Protein AF-A0A2N1XXA3-F1 (afdb_monomer_lite)

Sequence (154 aa):
MNVAAHRLTTVDYALSSRWIRIVLIAMVVSLTGLIVITPLAYRNAPSIPEQVVDAQGVCLYTGNEIKEDQAIFLKYGLMNDRTIWRHKAYLGIDYSADSLHRIDEDTTTAIVLRQFRCVIPAIFIDDQTNFTLDRLLDATCKSVSGYRHGYHVT

Structure (mmCIF, N/CA/C/O backbone):
data_AF-A0A2N1XXA3-F1
#
_entry.id   AF-A0A2N1XXA3-F1
#
loop_
_atom_site.group_PDB
_atom_site.id
_atom_site.type_symbol
_atom_site.label_atom_id
_atom_site.label_alt_id
_atom_site.label_comp_id
_atom_site.label_asym_id
_atom_site.label_entity_id
_atom_site.label_seq_id
_atom_site.pdbx_PDB_ins_code
_atom_site.Cartn_x
_atom_site.Cartn_y
_atom_site.Cartn_z
_atom_site.occupancy
_atom_site.B_iso_or_equiv
_atom_site.auth_seq_id
_atom_site.auth_comp_id
_atom_site.auth_asym_id
_atom_site.auth_atom_id
_atom_site.pdbx_PDB_model_num
ATOM 1 N N . MET A 1 1 ? 56.263 34.280 -36.463 1.00 40.44 1 MET A N 1
ATOM 2 C CA . MET A 1 1 ? 55.557 33.766 -35.269 1.00 40.44 1 MET A CA 1
ATOM 3 C C . MET A 1 1 ? 54.555 32.734 -35.757 1.00 40.44 1 MET A C 1
ATOM 5 O O . MET A 1 1 ? 53.496 33.116 -36.228 1.00 40.44 1 MET A O 1
ATOM 9 N N . ASN A 1 2 ? 54.924 31.450 -35.735 1.00 44.28 2 ASN A N 1
ATOM 10 C CA . ASN A 1 2 ? 54.091 30.357 -36.244 1.00 44.28 2 ASN A CA 1
ATOM 11 C C . ASN A 1 2 ? 53.642 29.522 -35.046 1.00 44.28 2 ASN A C 1
ATOM 13 O O . ASN A 1 2 ? 54.356 28.621 -34.611 1.00 44.28 2 ASN A O 1
ATOM 17 N N . VAL A 1 3 ? 52.494 29.871 -34.471 1.00 54.28 3 VAL A N 1
ATOM 18 C CA . VAL A 1 3 ? 51.868 29.059 -33.425 1.00 54.28 3 VAL A CA 1
ATOM 19 C C . VAL A 1 3 ? 51.164 27.907 -34.131 1.00 54.28 3 VAL A C 1
ATOM 21 O O . VAL A 1 3 ? 50.132 28.092 -34.772 1.00 54.28 3 VAL A O 1
ATOM 24 N N . ALA A 1 4 ? 51.779 26.727 -34.083 1.00 53.69 4 ALA A N 1
ATOM 25 C CA . ALA A 1 4 ? 51.187 25.499 -34.580 1.00 53.69 4 ALA A CA 1
ATOM 26 C C . ALA A 1 4 ? 49.889 25.227 -33.808 1.00 53.69 4 ALA A C 1
ATOM 28 O O . ALA A 1 4 ? 49.905 25.026 -32.594 1.00 53.69 4 ALA A O 1
ATOM 29 N N . ALA A 1 5 ? 48.766 25.233 -34.523 1.00 56.97 5 ALA A N 1
ATOM 30 C CA . ALA A 1 5 ? 47.493 24.756 -34.018 1.00 56.97 5 ALA A CA 1
ATOM 31 C C . ALA A 1 5 ? 47.661 23.292 -33.591 1.00 56.97 5 ALA A C 1
ATOM 33 O O . ALA A 1 5 ? 47.803 22.397 -34.428 1.00 56.97 5 ALA A O 1
ATOM 34 N N . HIS A 1 6 ? 47.688 23.056 -32.281 1.00 55.84 6 HIS A N 1
ATOM 35 C CA . HIS A 1 6 ? 47.607 21.723 -31.714 1.00 55.84 6 HIS A CA 1
ATOM 36 C C . HIS A 1 6 ? 46.239 21.160 -32.111 1.00 55.84 6 HIS A C 1
ATOM 38 O O . HIS A 1 6 ? 45.214 21.544 -31.549 1.00 55.84 6 HIS A O 1
ATOM 44 N N . ARG A 1 7 ? 46.205 20.328 -33.162 1.00 50.91 7 ARG A N 1
ATOM 45 C CA . ARG A 1 7 ? 45.006 19.571 -33.526 1.00 50.91 7 ARG A CA 1
ATOM 46 C C . ARG A 1 7 ? 44.654 18.727 -32.313 1.00 50.91 7 ARG A C 1
ATOM 48 O O . ARG A 1 7 ? 45.361 17.768 -32.017 1.00 50.91 7 ARG A O 1
ATOM 55 N N . LEU A 1 8 ? 43.579 19.100 -31.629 1.00 55.72 8 LEU A N 1
ATOM 56 C CA . LEU A 1 8 ? 42.884 18.221 -30.705 1.00 55.72 8 LEU A CA 1
ATOM 57 C C . LEU A 1 8 ? 42.455 17.019 -31.543 1.00 55.72 8 LEU A C 1
ATOM 59 O O . LEU A 1 8 ? 41.512 17.103 -32.326 1.00 55.72 8 LEU A O 1
ATOM 63 N N . THR A 1 9 ? 43.240 15.948 -31.477 1.00 53.59 9 THR A N 1
ATOM 64 C CA . THR A 1 9 ? 42.913 14.665 -32.081 1.00 53.59 9 THR A CA 1
ATOM 65 C C . THR A 1 9 ? 41.575 14.257 -31.497 1.00 53.59 9 THR A C 1
ATOM 67 O O . THR A 1 9 ? 41.493 13.911 -30.317 1.00 53.59 9 THR A O 1
ATOM 70 N N . THR A 1 10 ? 40.515 14.377 -32.291 1.00 59.69 10 THR A N 1
ATOM 71 C CA . THR A 1 10 ? 39.228 13.774 -31.983 1.00 59.69 10 THR A CA 1
ATOM 72 C C . THR A 1 10 ? 39.524 12.304 -31.757 1.00 59.69 10 THR A C 1
ATOM 74 O O . THR A 1 10 ? 40.015 11.620 -32.653 1.00 59.69 10 THR A O 1
ATOM 77 N N . VAL A 1 11 ? 39.378 11.841 -30.517 1.00 61.59 11 VAL A N 1
ATOM 78 C CA . VAL A 1 11 ? 39.549 10.425 -30.221 1.00 61.59 11 VAL A CA 1
ATOM 79 C C . VAL A 1 11 ? 38.391 9.733 -30.923 1.00 61.59 11 VAL A C 1
ATOM 81 O O . VAL A 1 11 ? 37.263 9.741 -30.434 1.00 61.59 11 VAL A O 1
ATOM 84 N N . ASP A 1 12 ? 38.656 9.214 -32.118 1.00 64.38 12 ASP A N 1
ATOM 85 C CA . ASP A 1 12 ? 37.707 8.413 -32.872 1.00 64.38 12 ASP A CA 1
ATOM 86 C C . ASP A 1 12 ? 37.550 7.088 -32.122 1.00 64.38 12 ASP A C 1
ATOM 88 O O . ASP A 1 12 ? 38.236 6.099 -32.383 1.00 64.38 12 ASP A O 1
ATOM 92 N N . TYR A 1 13 ? 36.654 7.065 -31.134 1.00 61.47 13 TYR A N 1
ATOM 93 C CA . TYR A 1 13 ? 36.180 5.830 -30.526 1.00 61.47 13 TYR A CA 1
ATOM 94 C C . TYR A 1 13 ? 35.307 5.110 -31.556 1.00 61.47 13 TYR A C 1
ATOM 96 O O . TYR A 1 13 ? 34.079 5.115 -31.473 1.00 61.47 13 TYR A O 1
ATOM 104 N N . ALA A 1 14 ? 35.938 4.501 -32.561 1.00 66.19 14 ALA A N 1
ATOM 105 C CA . ALA A 1 14 ? 35.278 3.607 -33.498 1.00 66.19 14 ALA A CA 1
ATOM 106 C C . ALA A 1 14 ? 34.862 2.333 -32.742 1.00 66.19 14 ALA A C 1
ATOM 108 O O . ALA A 1 14 ? 35.533 1.301 -32.777 1.00 66.19 14 ALA A O 1
ATOM 109 N N . LEU A 1 15 ? 33.762 2.424 -31.991 1.00 65.38 15 LEU A N 1
ATOM 110 C CA . LEU A 1 15 ? 33.133 1.291 -31.328 1.00 65.38 15 LEU A CA 1
ATOM 111 C C . LEU A 1 15 ? 32.829 0.221 -32.380 1.00 65.38 15 LEU A C 1
ATOM 113 O O . LEU A 1 15 ? 32.080 0.445 -33.331 1.00 65.38 15 LEU A O 1
ATOM 117 N N . SER A 1 16 ? 33.427 -0.960 -32.209 1.00 79.38 16 SER A N 1
ATOM 118 C CA . SER A 1 16 ? 33.190 -2.099 -33.094 1.00 79.38 16 SER A CA 1
ATOM 119 C C . SER A 1 16 ? 31.691 -2.403 -33.177 1.00 79.38 16 SER A C 1
ATOM 121 O O . SER A 1 16 ? 31.012 -2.519 -32.155 1.00 79.38 16 SER A O 1
ATOM 123 N N . SER A 1 17 ? 31.180 -2.605 -34.397 1.00 79.50 17 SER A N 1
ATOM 124 C CA . SER A 1 17 ? 29.765 -2.916 -34.676 1.00 79.50 17 SER A CA 1
ATOM 125 C C . SER A 1 17 ? 29.218 -4.103 -33.859 1.00 79.50 17 SER A C 1
ATOM 127 O O . SER A 1 17 ? 28.008 -4.222 -33.658 1.00 79.50 17 SER A O 1
ATOM 129 N N . ARG A 1 18 ? 30.091 -4.989 -33.356 1.00 84.81 18 ARG A N 1
ATOM 130 C CA . ARG A 1 18 ? 29.711 -6.102 -32.471 1.00 84.81 18 ARG A CA 1
ATOM 131 C C . ARG A 1 18 ? 29.312 -5.637 -31.069 1.00 84.81 18 ARG A C 1
ATOM 133 O O . ARG A 1 18 ? 28.329 -6.140 -30.540 1.00 84.81 18 ARG A O 1
ATOM 140 N N . TRP A 1 19 ? 30.017 -4.660 -30.501 1.00 89.00 19 TRP A N 1
ATOM 141 C CA . TRP A 1 19 ? 29.708 -4.110 -29.177 1.00 89.00 19 TRP A CA 1
ATOM 142 C C . TRP A 1 19 ? 28.355 -3.405 -29.161 1.00 89.00 19 TRP A C 1
ATOM 144 O O . TRP A 1 19 ? 27.544 -3.659 -28.276 1.00 89.00 19 TRP A O 1
ATOM 154 N N . ILE A 1 20 ? 28.066 -2.609 -30.194 1.00 87.88 20 ILE A N 1
ATOM 155 C CA . ILE A 1 20 ? 26.757 -1.960 -30.356 1.00 87.88 20 ILE A CA 1
ATOM 156 C C . ILE A 1 20 ? 25.643 -3.011 -30.446 1.00 87.88 20 ILE A C 1
ATOM 158 O O . ILE A 1 20 ? 24.606 -2.868 -29.806 1.00 87.88 20 ILE A O 1
ATOM 162 N N . ARG A 1 21 ? 25.871 -4.108 -31.183 1.00 90.56 21 ARG A N 1
ATOM 163 C CA . ARG A 1 21 ? 24.916 -5.222 -31.270 1.00 90.56 21 ARG A CA 1
ATOM 164 C C . ARG A 1 21 ? 24.645 -5.867 -29.912 1.00 90.56 21 ARG A C 1
ATOM 166 O O . ARG A 1 21 ? 23.490 -6.111 -29.594 1.00 90.56 21 ARG A O 1
ATOM 173 N N . ILE A 1 22 ? 25.683 -6.112 -29.114 1.00 94.25 22 ILE A N 1
ATOM 174 C CA . ILE A 1 22 ? 25.543 -6.698 -27.773 1.00 94.25 22 ILE A CA 1
ATOM 175 C C . ILE A 1 22 ? 24.763 -5.757 -26.848 1.00 94.25 22 ILE A C 1
ATOM 177 O O . ILE A 1 22 ? 23.848 -6.211 -26.167 1.00 94.25 22 ILE A O 1
ATOM 181 N N . VAL A 1 23 ? 25.065 -4.455 -26.860 1.00 94.69 23 VAL A N 1
ATOM 182 C CA . VAL A 1 23 ? 24.335 -3.455 -26.061 1.00 94.69 23 VAL A CA 1
ATOM 183 C C . VAL A 1 23 ? 22.867 -3.375 -26.482 1.00 94.69 23 VAL A C 1
ATOM 185 O O . VAL A 1 23 ? 21.989 -3.374 -25.623 1.00 94.69 23 VAL A O 1
ATOM 188 N N . LEU A 1 24 ? 22.583 -3.376 -27.788 1.00 94.94 24 LEU A N 1
ATOM 189 C CA . LEU A 1 24 ? 21.209 -3.390 -28.293 1.00 94.94 24 LEU A CA 1
ATOM 190 C C . LEU A 1 24 ? 20.461 -4.657 -27.873 1.00 94.94 24 LEU A C 1
ATOM 192 O O . LEU A 1 24 ? 19.324 -4.563 -27.425 1.00 94.94 24 LEU A O 1
ATOM 196 N N . ILE A 1 25 ? 21.097 -5.827 -27.963 1.00 95.44 25 ILE A N 1
ATOM 197 C CA . ILE A 1 25 ? 20.498 -7.084 -27.499 1.00 95.44 25 ILE A CA 1
ATOM 198 C C . ILE A 1 25 ? 20.223 -7.013 -25.994 1.00 95.44 25 ILE A C 1
ATOM 200 O O . ILE A 1 25 ? 19.117 -7.332 -25.573 1.00 95.44 25 ILE A O 1
ATOM 204 N N . ALA A 1 26 ? 21.178 -6.547 -25.185 1.00 96.00 26 ALA A N 1
ATOM 205 C CA . ALA A 1 26 ? 20.993 -6.402 -23.742 1.00 96.00 26 ALA A CA 1
ATOM 206 C C . ALA A 1 26 ? 19.839 -5.444 -23.398 1.00 96.00 26 ALA A C 1
ATOM 208 O O . ALA A 1 26 ? 19.04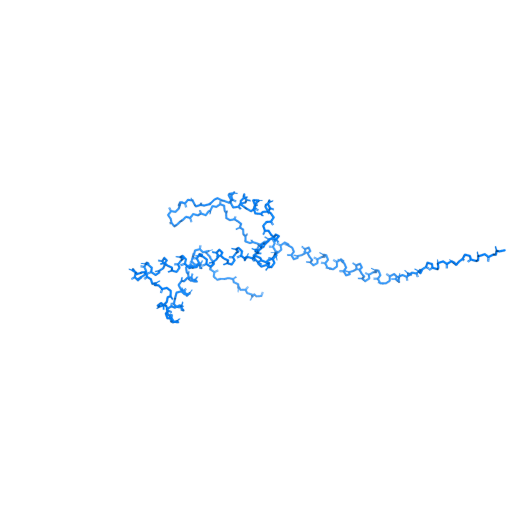0 -5.753 -22.517 1.00 96.00 26 ALA A O 1
ATOM 209 N N . MET A 1 27 ? 19.713 -4.327 -24.122 1.00 96.75 27 MET A N 1
ATOM 210 C CA . MET A 1 27 ? 18.617 -3.368 -23.959 1.00 96.75 27 MET A CA 1
ATOM 211 C C . MET A 1 27 ? 17.261 -3.971 -24.341 1.00 96.75 27 MET A C 1
ATOM 213 O O . MET A 1 27 ? 16.280 -3.788 -23.626 1.00 96.75 27 MET A O 1
ATOM 217 N N . VAL A 1 28 ? 17.195 -4.715 -25.449 1.00 97.50 28 VAL A N 1
ATOM 218 C CA . VAL A 1 28 ? 15.958 -5.382 -25.879 1.00 97.50 28 VAL A CA 1
ATOM 219 C C . VAL A 1 28 ? 15.562 -6.470 -24.883 1.00 97.50 28 VAL A C 1
ATOM 221 O O . VAL A 1 28 ? 14.393 -6.553 -24.515 1.00 97.50 28 VAL A O 1
ATOM 224 N N . VAL A 1 29 ? 16.513 -7.274 -24.402 1.00 97.62 29 VAL A N 1
ATOM 225 C CA . VAL A 1 29 ? 16.251 -8.337 -23.421 1.00 97.62 29 VAL A CA 1
ATOM 226 C C . VAL A 1 29 ? 15.781 -7.754 -22.087 1.00 97.62 29 VAL A C 1
ATOM 228 O O . VAL A 1 29 ? 14.779 -8.225 -21.549 1.00 97.62 29 VAL A O 1
ATOM 231 N N . SER A 1 30 ? 16.437 -6.711 -21.567 1.00 95.62 30 SER A N 1
ATOM 232 C CA . SER A 1 30 ? 16.035 -6.084 -20.300 1.00 95.62 30 SER A CA 1
ATOM 233 C C . SER A 1 30 ? 14.664 -5.413 -20.397 1.00 95.62 30 SER A C 1
ATOM 235 O O . SER A 1 30 ? 13.826 -5.600 -19.513 1.00 95.62 30 SER A O 1
ATOM 237 N N . LEU A 1 31 ? 14.387 -4.706 -21.498 1.00 96.94 31 LEU A N 1
ATOM 238 C CA . LEU A 1 31 ? 13.089 -4.078 -21.733 1.00 96.94 31 LEU A CA 1
ATOM 239 C C . LEU A 1 31 ? 11.980 -5.123 -21.908 1.00 96.94 31 LEU A C 1
ATOM 241 O O . LEU A 1 31 ? 10.898 -4.964 -21.350 1.00 96.94 31 LEU A O 1
ATOM 245 N N . THR A 1 32 ? 12.257 -6.219 -22.619 1.00 96.75 32 THR A N 1
ATOM 246 C CA . THR A 1 32 ? 11.311 -7.337 -22.763 1.00 96.75 32 THR A CA 1
ATOM 247 C C . THR A 1 32 ? 11.000 -7.959 -21.403 1.00 96.75 32 THR A C 1
ATOM 249 O O . THR A 1 32 ? 9.833 -8.176 -21.087 1.00 96.75 32 THR A O 1
ATOM 252 N N . GLY A 1 33 ? 12.016 -8.177 -20.560 1.00 95.69 33 GLY A N 1
ATOM 253 C CA . GLY A 1 33 ? 11.826 -8.662 -19.191 1.00 95.69 33 GLY A CA 1
ATOM 254 C C . GLY A 1 33 ? 10.925 -7.742 -18.362 1.00 95.69 33 GLY A C 1
ATOM 255 O O . GLY A 1 33 ? 9.975 -8.211 -17.737 1.00 95.69 33 GLY A O 1
ATOM 256 N N . LEU A 1 34 ? 11.159 -6.427 -18.419 1.00 94.19 34 LEU A N 1
ATOM 257 C CA . LEU A 1 34 ? 10.314 -5.440 -17.740 1.00 94.19 34 LEU A CA 1
ATOM 258 C C . LEU A 1 34 ? 8.867 -5.482 -18.246 1.00 94.19 34 LEU A C 1
ATOM 260 O O . LEU A 1 34 ? 7.943 -5.523 -17.434 1.00 94.19 34 LEU A O 1
ATOM 264 N N . ILE A 1 35 ? 8.655 -5.528 -19.565 1.00 94.75 35 ILE A N 1
ATOM 265 C CA . ILE A 1 35 ? 7.312 -5.587 -20.166 1.00 94.75 35 ILE A CA 1
ATOM 266 C C . ILE A 1 35 ? 6.564 -6.851 -19.727 1.00 94.75 35 ILE A C 1
ATOM 268 O O . ILE A 1 35 ? 5.368 -6.779 -19.462 1.00 94.75 35 ILE A O 1
ATOM 272 N N . VAL A 1 36 ? 7.250 -7.991 -19.609 1.00 94.56 36 VAL A N 1
ATOM 273 C CA . VAL A 1 36 ? 6.639 -9.264 -19.192 1.00 94.56 36 VAL A CA 1
ATOM 274 C C . VAL A 1 36 ? 6.274 -9.268 -17.704 1.00 94.56 36 VAL A C 1
ATOM 276 O O . VAL A 1 36 ? 5.205 -9.756 -17.341 1.00 94.56 36 VAL A O 1
ATOM 279 N N . ILE A 1 37 ? 7.122 -8.709 -16.835 1.00 93.12 37 ILE A N 1
ATOM 280 C CA . ILE A 1 37 ? 6.901 -8.724 -15.376 1.00 93.12 37 ILE A CA 1
ATOM 281 C C . ILE A 1 37 ? 5.867 -7.669 -14.946 1.00 93.12 37 ILE A C 1
ATOM 283 O O . ILE A 1 37 ? 5.094 -7.890 -14.014 1.00 93.12 37 ILE A O 1
ATOM 287 N N . THR A 1 38 ? 5.800 -6.536 -15.6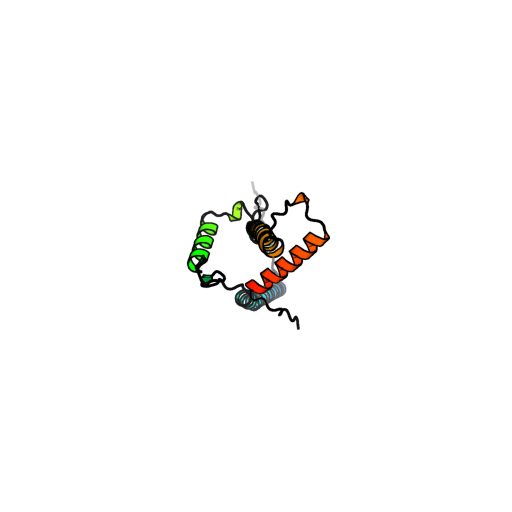46 1.00 91.56 38 THR A N 1
ATOM 288 C CA . THR A 1 38 ? 4.884 -5.424 -15.339 1.00 91.56 38 THR A CA 1
ATOM 289 C C . THR A 1 38 ? 3.408 -5.838 -15.173 1.00 91.56 38 THR A C 1
ATOM 291 O O . THR A 1 38 ? 2.820 -5.510 -14.142 1.00 91.56 38 THR A O 1
ATOM 294 N N . PRO A 1 39 ? 2.761 -6.574 -16.100 1.00 88.56 39 PRO A N 1
ATOM 295 C CA . PRO A 1 39 ? 1.360 -6.969 -15.939 1.00 88.56 39 PRO A CA 1
ATOM 296 C C . PRO A 1 39 ? 1.137 -7.913 -14.753 1.00 88.56 39 PRO A C 1
ATOM 298 O O . PRO A 1 39 ? 0.065 -7.880 -14.152 1.00 88.56 39 PRO A O 1
ATOM 301 N N . LEU A 1 40 ? 2.132 -8.727 -14.385 1.00 87.38 40 LEU A N 1
ATOM 302 C CA . LEU A 1 40 ? 2.053 -9.575 -13.196 1.00 87.38 40 LEU A CA 1
ATOM 303 C C . LEU A 1 40 ? 2.033 -8.724 -11.919 1.00 87.38 40 LEU A C 1
ATOM 305 O O . LEU A 1 40 ? 1.270 -9.022 -11.002 1.00 87.38 40 LEU A O 1
ATOM 309 N N . ALA A 1 41 ? 2.807 -7.637 -11.886 1.00 83.00 41 ALA A N 1
ATOM 310 C CA . ALA A 1 41 ? 2.776 -6.682 -10.783 1.00 83.00 41 ALA A CA 1
ATOM 311 C C . ALA A 1 41 ? 1.409 -5.983 -10.666 1.00 83.00 41 ALA A C 1
ATOM 313 O O . ALA A 1 41 ? 0.880 -5.879 -9.566 1.00 83.00 41 ALA A O 1
ATOM 314 N N . TYR A 1 42 ? 0.795 -5.577 -11.785 1.00 82.12 42 TYR A N 1
ATOM 315 C CA . TYR A 1 42 ? -0.539 -4.955 -11.770 1.00 82.12 42 TYR A CA 1
ATOM 316 C C . TYR A 1 42 ? -1.657 -5.919 -11.361 1.00 82.12 42 TYR A C 1
ATOM 318 O O . TYR A 1 42 ? -2.577 -5.517 -10.658 1.00 82.12 42 TYR A O 1
ATOM 326 N N . ARG A 1 43 ? -1.599 -7.186 -11.790 1.00 79.81 43 ARG A N 1
ATOM 327 C CA . ARG A 1 43 ? -2.625 -8.188 -11.449 1.00 79.81 43 ARG A CA 1
ATOM 328 C C . ARG A 1 43 ? -2.583 -8.615 -9.986 1.00 79.81 43 ARG A C 1
ATOM 330 O O . ARG A 1 43 ? -3.629 -8.902 -9.422 1.00 79.81 43 ARG A O 1
ATOM 337 N N . ASN A 1 44 ? -1.390 -8.667 -9.399 1.00 79.88 44 ASN A N 1
ATOM 338 C CA . ASN A 1 44 ? -1.199 -9.018 -7.992 1.00 79.88 44 ASN A CA 1
ATOM 339 C C . ASN A 1 44 ? -1.207 -7.793 -7.068 1.00 79.88 44 ASN A C 1
ATOM 341 O O . ASN A 1 44 ? -0.982 -7.936 -5.866 1.00 79.88 44 ASN A O 1
ATOM 345 N N . ALA A 1 45 ? -1.426 -6.592 -7.610 1.00 73.94 45 ALA A N 1
ATOM 346 C CA . ALA A 1 45 ? -1.558 -5.404 -6.792 1.00 73.94 45 ALA A CA 1
ATOM 347 C C . ALA A 1 45 ? -2.825 -5.524 -5.928 1.00 73.94 45 ALA A C 1
ATOM 349 O O . ALA A 1 45 ? -3.877 -5.922 -6.439 1.00 73.94 45 ALA A O 1
ATOM 350 N N . PRO A 1 46 ? -2.756 -5.170 -4.636 1.00 74.00 46 PRO A N 1
ATOM 351 C CA . PRO A 1 46 ? -3.937 -5.151 -3.788 1.00 74.00 46 PRO A CA 1
ATOM 352 C C . PRO A 1 46 ? -4.961 -4.161 -4.363 1.00 74.00 46 PRO A C 1
ATOM 354 O O . PRO A 1 46 ? -4.677 -2.971 -4.512 1.00 74.00 46 PRO A O 1
ATOM 357 N N . SER A 1 47 ? -6.145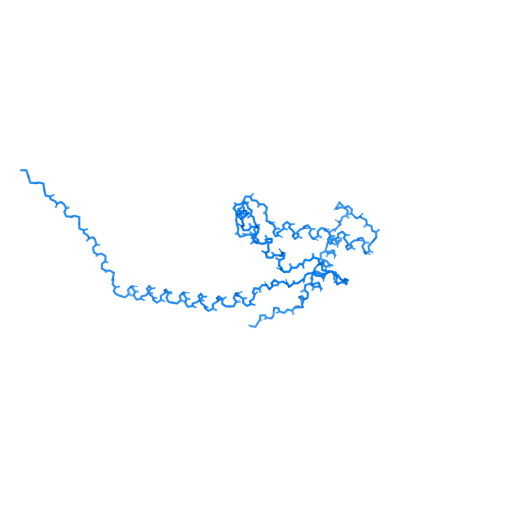 -4.658 -4.728 1.00 77.81 47 SER A N 1
ATOM 358 C CA . SER A 1 47 ? -7.240 -3.830 -5.241 1.00 77.81 47 SER A CA 1
ATOM 359 C C . SER A 1 47 ? -7.797 -2.935 -4.134 1.00 77.81 47 SER A C 1
ATOM 361 O O . SER A 1 47 ? -8.092 -3.424 -3.044 1.00 77.81 47 SER A O 1
ATOM 363 N N . ILE A 1 48 ? -7.987 -1.642 -4.417 1.00 77.62 48 ILE A N 1
ATOM 364 C CA . ILE A 1 48 ? -8.620 -0.709 -3.473 1.00 77.62 48 ILE A CA 1
ATOM 365 C C . ILE A 1 48 ? -10.105 -1.094 -3.332 1.00 77.62 48 ILE A C 1
ATOM 367 O O . ILE A 1 48 ? -10.788 -1.175 -4.357 1.00 77.62 48 ILE A O 1
ATOM 371 N N . PRO A 1 49 ? -10.613 -1.334 -2.110 1.00 79.81 49 PRO A N 1
ATOM 372 C CA . PRO A 1 49 ? -12.010 -1.701 -1.895 1.00 79.81 49 PRO A CA 1
ATOM 373 C C . PRO A 1 49 ? -12.960 -0.561 -2.287 1.00 79.81 49 PRO A C 1
ATOM 375 O O . PRO A 1 49 ? -12.637 0.615 -2.125 1.00 79.81 49 PRO A O 1
ATOM 378 N N . GLU A 1 50 ? -14.152 -0.903 -2.785 1.00 82.81 50 GLU A N 1
ATOM 379 C CA . GLU A 1 50 ? -15.175 0.095 -3.135 1.00 82.81 50 GLU A CA 1
ATOM 380 C C . GLU A 1 50 ? -15.802 0.742 -1.897 1.00 82.81 50 GLU A C 1
ATOM 382 O O . GLU A 1 50 ? -16.084 1.940 -1.907 1.00 82.81 50 GLU A O 1
ATOM 387 N N . GLN A 1 51 ? -16.010 -0.037 -0.834 1.00 84.62 51 GLN A N 1
ATOM 388 C CA . GLN A 1 51 ? -16.525 0.413 0.458 1.00 84.62 51 GLN A CA 1
ATOM 389 C C . GLN A 1 51 ? -15.905 -0.439 1.568 1.00 84.62 51 GLN A C 1
ATOM 391 O O . GLN A 1 51 ? -15.725 -1.648 1.413 1.00 84.62 51 GLN A O 1
ATOM 396 N N . VAL A 1 52 ? -15.594 0.196 2.690 1.00 83.38 52 VAL A N 1
ATOM 397 C CA . VAL A 1 52 ? -15.177 -0.444 3.936 1.00 83.38 52 VAL A CA 1
ATOM 398 C C . VAL A 1 52 ? -16.362 -0.361 4.884 1.00 83.38 52 VAL A C 1
ATOM 400 O O . VAL A 1 52 ? -16.801 0.737 5.219 1.00 83.38 52 VAL A O 1
ATOM 403 N N . VAL A 1 53 ? -16.891 -1.511 5.294 1.00 86.94 53 VAL A N 1
ATOM 404 C CA . VAL A 1 53 ? -18.057 -1.611 6.182 1.00 86.94 53 VAL A CA 1
ATOM 405 C C . VAL A 1 53 ? -17.670 -2.245 7.513 1.00 86.94 53 VAL A C 1
ATOM 407 O O . VAL A 1 53 ? -16.732 -3.042 7.575 1.00 86.94 53 VAL A O 1
ATOM 410 N N . ASP A 1 54 ? -18.389 -1.894 8.576 1.00 84.12 54 ASP A N 1
ATOM 411 C CA . ASP A 1 54 ? -18.278 -2.575 9.865 1.00 84.12 54 ASP A CA 1
ATOM 412 C C . ASP A 1 54 ? -18.983 -3.951 9.855 1.00 84.12 54 ASP A C 1
ATOM 414 O O . ASP A 1 54 ? -19.573 -4.380 8.857 1.00 84.12 54 ASP A O 1
ATOM 418 N N . A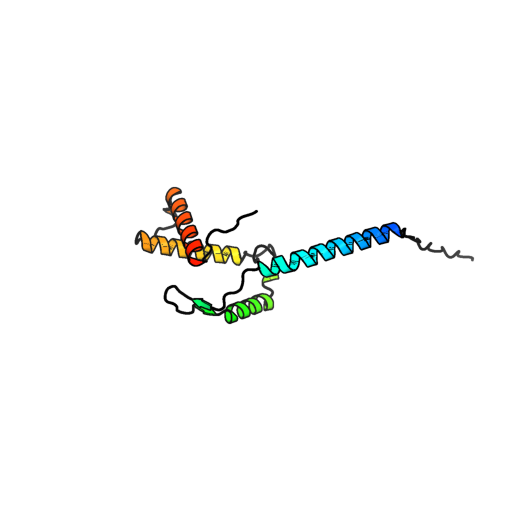LA A 1 55 ? -18.937 -4.666 10.984 1.00 80.12 55 ALA A N 1
ATOM 419 C CA . ALA A 1 55 ? -19.578 -5.978 11.121 1.00 80.12 55 ALA A CA 1
ATOM 420 C C . ALA A 1 55 ? -21.121 -5.924 11.044 1.00 80.12 55 ALA A C 1
ATOM 422 O O . ALA A 1 55 ? -21.769 -6.962 10.902 1.00 80.12 55 ALA A O 1
ATOM 423 N N . GLN A 1 56 ? -21.707 -4.732 11.148 1.00 84.06 56 GLN A N 1
ATOM 424 C CA . GLN A 1 56 ? -23.134 -4.436 11.125 1.00 84.06 56 GLN A CA 1
ATOM 425 C C . GLN A 1 56 ? -23.589 -3.922 9.746 1.00 84.06 56 GLN A C 1
ATOM 427 O O . GLN A 1 56 ? -24.785 -3.714 9.539 1.00 84.06 56 GLN A O 1
ATOM 432 N N . GLY A 1 57 ? -22.663 -3.762 8.795 1.00 82.69 57 GLY A N 1
ATOM 433 C CA . GLY A 1 57 ? -22.927 -3.272 7.444 1.00 82.69 57 GLY A CA 1
ATOM 434 C C . GLY A 1 57 ? -22.970 -1.746 7.321 1.00 82.69 57 GLY A C 1
ATOM 435 O O . GLY A 1 57 ? -23.401 -1.239 6.287 1.00 82.69 57 GLY A O 1
ATOM 436 N N . VAL A 1 58 ? -22.539 -1.003 8.343 1.00 87.69 58 VAL A N 1
ATOM 437 C CA . VAL A 1 58 ? -22.415 0.458 8.284 1.00 87.69 58 VAL A CA 1
ATOM 438 C C . VAL A 1 58 ? -21.141 0.820 7.526 1.00 87.69 58 VAL A C 1
ATOM 440 O O . VAL A 1 58 ? -20.058 0.333 7.842 1.00 87.69 58 VAL A O 1
ATOM 443 N N . CYS A 1 59 ? -21.263 1.684 6.519 1.00 86.81 59 CYS A N 1
ATOM 444 C CA . CYS A 1 59 ? -20.121 2.181 5.755 1.00 86.81 59 CYS A CA 1
ATOM 445 C C . CYS A 1 59 ? -19.246 3.096 6.625 1.00 86.81 59 CYS A C 1
ATOM 447 O O . CYS A 1 59 ? -19.726 4.107 7.136 1.00 86.81 59 CYS A O 1
ATOM 449 N N . LEU A 1 60 ? -17.968 2.741 6.762 1.00 87.25 60 LEU A N 1
ATOM 450 C CA . LEU A 1 60 ? -16.939 3.522 7.451 1.00 87.25 60 LEU A CA 1
ATOM 451 C C . LEU A 1 60 ? -16.185 4.428 6.474 1.00 87.25 60 LEU A C 1
ATOM 453 O O . LEU A 1 60 ? -15.990 5.602 6.767 1.00 87.25 60 LEU A O 1
ATOM 457 N N . TYR A 1 61 ? -15.793 3.884 5.317 1.00 85.75 61 TYR A N 1
ATOM 458 C CA . TYR A 1 61 ? -15.058 4.607 4.276 1.00 85.75 61 TYR A CA 1
ATOM 459 C C . TYR A 1 61 ? -15.482 4.152 2.886 1.00 85.75 61 TYR A C 1
ATOM 461 O O . TYR A 1 61 ? -15.751 2.973 2.653 1.00 85.75 61 TYR A O 1
ATOM 469 N N . THR A 1 62 ? -15.461 5.070 1.933 1.00 90.31 62 THR A N 1
ATOM 470 C CA . THR A 1 62 ? -15.663 4.777 0.515 1.00 90.31 62 THR A CA 1
ATOM 471 C C . THR A 1 62 ? -14.330 4.720 -0.229 1.00 90.31 62 THR A C 1
ATOM 473 O O . THR A 1 62 ? -13.352 5.380 0.120 1.00 90.31 62 THR A O 1
ATOM 476 N N . GLY A 1 63 ? -14.282 3.968 -1.327 1.00 85.31 63 GLY A N 1
ATOM 477 C CA . GLY A 1 63 ? -13.101 3.896 -2.188 1.00 85.31 63 GLY A CA 1
ATOM 478 C C . GLY A 1 63 ? -12.728 5.239 -2.827 1.00 85.31 63 GLY A C 1
ATOM 479 O O . GLY A 1 63 ? -11.581 5.425 -3.232 1.00 85.31 63 GLY A O 1
ATOM 480 N N . ASN A 1 64 ? -13.671 6.184 -2.912 1.00 87.75 64 ASN A N 1
ATOM 481 C CA . ASN A 1 64 ? -13.405 7.540 -3.391 1.00 87.75 64 ASN A CA 1
ATOM 482 C C . ASN A 1 64 ? -12.692 8.384 -2.333 1.00 87.75 64 ASN A C 1
ATOM 484 O O . ASN A 1 64 ? -11.707 9.030 -2.676 1.00 87.75 64 ASN A O 1
ATOM 488 N N . GLU A 1 65 ? -13.119 8.313 -1.071 1.00 88.38 65 GLU A N 1
ATOM 489 C CA . GLU A 1 65 ? -12.433 8.981 0.045 1.00 88.38 65 GLU A CA 1
ATOM 490 C C . GLU A 1 65 ? -10.989 8.476 0.172 1.00 88.38 65 GLU A C 1
ATOM 492 O O . GLU A 1 65 ? -10.061 9.274 0.242 1.00 88.38 65 GLU A O 1
ATOM 497 N N . ILE A 1 66 ? -10.765 7.160 0.037 1.00 87.31 66 ILE A N 1
ATOM 498 C CA . ILE A 1 66 ? -9.408 6.581 0.043 1.00 87.31 66 ILE A CA 1
ATOM 499 C C . ILE A 1 66 ? -8.533 7.178 -1.075 1.00 87.31 66 ILE A C 1
ATOM 501 O O . ILE A 1 66 ? -7.352 7.463 -0.869 1.00 87.31 66 ILE A O 1
ATOM 505 N N . LYS A 1 67 ? -9.085 7.365 -2.280 1.00 87.62 67 LYS A N 1
ATOM 506 C CA . LYS A 1 67 ? -8.349 7.957 -3.412 1.00 87.62 67 LYS A CA 1
ATOM 507 C C . LYS A 1 67 ? -8.099 9.451 -3.219 1.00 87.62 67 LYS A C 1
ATOM 509 O O . LYS A 1 67 ? -7.050 9.947 -3.630 1.00 87.62 67 LYS A O 1
ATOM 514 N N . GLU A 1 68 ? -9.042 10.164 -2.618 1.00 90.88 68 GLU A N 1
ATOM 515 C CA . GLU A 1 68 ? -8.895 11.580 -2.295 1.00 90.88 68 GLU A CA 1
ATOM 516 C C . GLU A 1 68 ? -7.792 11.793 -1.251 1.00 90.88 68 GLU A C 1
ATOM 518 O O . GLU A 1 68 ? -6.897 12.614 -1.461 1.00 90.88 68 GLU A O 1
ATOM 523 N N . ASP A 1 69 ? -7.753 10.962 -0.210 1.00 88.56 69 ASP A N 1
ATOM 524 C CA . ASP A 1 69 ? -6.693 10.976 0.800 1.00 88.56 69 ASP A CA 1
ATOM 525 C C . ASP A 1 69 ? -5.318 10.655 0.199 1.00 88.56 69 ASP A C 1
ATOM 527 O O . ASP A 1 69 ? -4.319 11.310 0.516 1.00 88.56 69 ASP A O 1
ATOM 531 N N . GLN A 1 70 ? -5.246 9.703 -0.739 1.00 88.06 70 GLN A N 1
ATOM 532 C CA . GLN A 1 70 ? -4.019 9.449 -1.504 1.00 88.06 70 GLN A CA 1
ATOM 533 C C . GLN A 1 70 ? -3.574 10.688 -2.296 1.00 88.06 70 GLN A C 1
ATOM 535 O O . GLN A 1 70 ? -2.378 10.997 -2.341 1.00 88.06 70 GLN A O 1
ATOM 540 N N . ALA A 1 71 ? -4.512 11.421 -2.900 1.00 88.50 71 ALA A N 1
ATOM 541 C CA . ALA A 1 71 ? -4.210 12.649 -3.629 1.00 88.50 71 ALA A CA 1
ATOM 542 C C . ALA A 1 71 ? -3.723 13.766 -2.694 1.00 88.50 71 ALA A C 1
ATOM 544 O O . ALA A 1 71 ? -2.772 14.471 -3.033 1.00 88.50 71 ALA A O 1
ATOM 545 N N . ILE A 1 72 ? -4.308 13.896 -1.501 1.00 89.81 72 ILE A N 1
ATOM 546 C CA . ILE A 1 72 ? -3.853 14.819 -0.452 1.00 89.81 72 ILE A CA 1
ATOM 547 C C . ILE A 1 72 ? -2.424 14.468 -0.025 1.00 89.81 72 ILE A C 1
ATOM 549 O O . ILE A 1 72 ? -1.549 15.337 0.002 1.00 89.81 72 ILE A O 1
ATOM 553 N N . PHE A 1 73 ? -2.154 13.190 0.232 1.00 84.69 73 PHE A N 1
ATOM 554 C CA . PHE A 1 73 ? -0.830 12.710 0.614 1.00 84.69 73 PHE A CA 1
ATOM 555 C C . PHE A 1 73 ? 0.245 13.030 -0.442 1.00 84.69 73 PHE A C 1
ATOM 557 O O . PHE A 1 73 ? 1.356 13.451 -0.101 1.00 84.69 73 PHE A O 1
ATOM 564 N N . LEU A 1 74 ? -0.096 12.891 -1.727 1.00 85.25 74 LEU A N 1
ATOM 565 C CA . LEU A 1 74 ? 0.772 13.276 -2.842 1.00 85.25 74 LEU A CA 1
ATOM 566 C C . LEU A 1 74 ? 0.920 14.801 -2.963 1.00 85.25 74 LEU A C 1
ATOM 568 O O . LEU A 1 74 ? 2.032 15.289 -3.160 1.00 85.25 74 LEU A O 1
ATOM 572 N N . LYS A 1 75 ? -0.171 15.558 -2.799 1.00 87.12 75 LYS A N 1
ATOM 573 C CA . LYS A 1 75 ? -0.204 17.027 -2.901 1.00 87.12 75 LYS A CA 1
ATOM 574 C C . LYS A 1 75 ? 0.707 17.703 -1.881 1.00 87.12 75 LYS A C 1
ATOM 576 O O . LYS A 1 75 ? 1.387 18.666 -2.222 1.00 87.12 75 LYS A O 1
ATOM 581 N N . TYR A 1 76 ? 0.726 17.206 -0.647 1.00 85.31 76 TYR A N 1
ATOM 582 C CA . TYR A 1 76 ? 1.568 17.757 0.416 1.00 85.31 76 TYR A CA 1
ATOM 583 C C . TYR A 1 76 ? 3.000 17.219 0.402 1.00 85.31 76 TYR A C 1
ATOM 585 O O . TYR A 1 76 ? 3.798 17.608 1.248 1.00 85.31 76 TYR A O 1
ATOM 593 N N . GLY A 1 77 ? 3.350 16.338 -0.544 1.00 81.62 77 GLY A N 1
ATOM 594 C CA . GLY A 1 77 ? 4.716 15.841 -0.673 1.00 81.62 77 GLY A CA 1
ATOM 595 C C . GLY A 1 77 ? 5.216 15.150 0.593 1.00 81.62 77 GLY A C 1
ATOM 596 O O . GLY A 1 77 ? 6.418 15.149 0.844 1.00 81.62 77 GLY A O 1
ATOM 597 N N . LEU A 1 78 ? 4.319 14.525 1.371 1.00 80.69 78 LEU A N 1
ATOM 598 C CA . LEU A 1 78 ? 4.634 13.885 2.660 1.00 80.69 78 LEU A CA 1
ATOM 599 C C . LEU A 1 78 ? 5.699 12.783 2.539 1.00 80.69 78 LEU A C 1
ATOM 601 O O . LEU A 1 78 ? 6.257 12.319 3.526 1.00 80.69 78 LEU A O 1
ATOM 605 N N . MET A 1 79 ? 6.015 12.402 1.304 1.00 76.94 79 MET A N 1
ATOM 606 C CA . MET A 1 79 ? 7.119 11.539 0.928 1.00 76.94 79 MET A CA 1
ATOM 607 C C . MET A 1 79 ? 8.520 12.080 1.171 1.00 76.94 79 MET A C 1
ATOM 609 O O . MET A 1 79 ? 9.457 11.298 1.318 1.00 76.94 79 MET A O 1
ATOM 613 N N . ASN A 1 80 ? 8.668 13.398 1.158 1.00 74.75 80 ASN A N 1
ATOM 614 C CA . ASN A 1 80 ? 9.964 14.044 1.301 1.00 74.75 80 ASN A CA 1
ATOM 615 C C . ASN A 1 80 ? 10.424 14.067 2.756 1.00 74.75 80 ASN A C 1
ATOM 617 O O . ASN A 1 80 ? 11.623 14.070 3.011 1.00 74.75 80 ASN A O 1
ATOM 621 N N . ASP A 1 81 ? 9.471 14.018 3.686 1.00 75.88 81 ASP A N 1
ATOM 622 C CA . ASP A 1 81 ? 9.750 14.030 5.117 1.00 75.88 81 ASP A CA 1
ATOM 623 C C . ASP A 1 81 ? 9.543 12.658 5.754 1.00 75.88 81 ASP A C 1
ATOM 625 O O . ASP A 1 81 ? 10.155 12.362 6.780 1.00 75.88 81 ASP A O 1
ATOM 629 N N . ARG A 1 82 ? 8.674 11.811 5.181 1.00 78.50 82 ARG A N 1
ATOM 630 C CA . ARG A 1 82 ? 8.234 10.573 5.828 1.00 78.50 82 ARG A CA 1
ATOM 631 C C . ARG A 1 82 ? 8.191 9.345 4.927 1.00 78.50 82 ARG A C 1
ATOM 633 O O . ARG A 1 82 ? 8.110 9.392 3.701 1.00 78.50 82 ARG A O 1
ATOM 640 N N . THR A 1 83 ? 8.149 8.246 5.664 1.00 80.75 83 THR A N 1
ATOM 641 C CA . THR A 1 83 ? 7.964 6.837 5.366 1.00 80.75 83 THR A CA 1
ATOM 642 C C . THR A 1 83 ? 6.624 6.328 4.791 1.00 80.75 83 THR A C 1
ATOM 644 O O . THR A 1 83 ? 5.622 6.559 5.463 1.00 80.75 83 THR A O 1
ATOM 647 N N . ILE A 1 84 ? 6.526 5.609 3.663 1.00 82.69 84 ILE A N 1
ATOM 648 C CA . ILE A 1 84 ? 5.382 4.684 3.410 1.00 82.69 84 ILE A CA 1
ATOM 649 C C . ILE A 1 84 ? 5.937 3.397 2.831 1.00 82.69 84 ILE A C 1
ATOM 651 O O . ILE A 1 84 ? 6.713 3.472 1.879 1.00 82.69 84 ILE A O 1
ATOM 655 N N . TRP A 1 85 ? 5.536 2.243 3.376 1.00 78.19 85 TRP A N 1
ATOM 656 C CA . TRP A 1 85 ? 6.062 0.929 2.973 1.00 78.19 85 TRP A CA 1
ATOM 657 C C . TRP A 1 85 ? 7.594 0.935 2.865 1.00 78.19 85 TRP A C 1
ATOM 659 O O . TRP A 1 85 ? 8.165 0.338 1.954 1.00 78.19 85 TRP A O 1
ATOM 669 N N . ARG A 1 86 ? 8.266 1.663 3.771 1.00 78.62 86 ARG A N 1
ATOM 670 C CA . ARG A 1 86 ? 9.726 1.849 3.801 1.00 78.62 86 ARG A CA 1
ATOM 671 C C . ARG A 1 86 ? 10.344 2.512 2.556 1.00 78.62 86 ARG A C 1
ATOM 673 O O . ARG A 1 86 ? 11.560 2.473 2.390 1.00 78.62 86 ARG A O 1
ATOM 680 N N . HIS A 1 87 ? 9.549 3.134 1.685 1.00 76.50 87 HIS A N 1
ATOM 681 C CA . HIS A 1 87 ? 9.954 3.560 0.339 1.00 76.50 87 HIS A CA 1
ATOM 682 C C . HIS A 1 87 ? 10.242 5.057 0.158 1.00 76.50 87 HIS A C 1
ATOM 684 O O . HIS A 1 87 ? 9.917 5.599 -0.887 1.00 76.50 87 HIS A O 1
ATOM 690 N N . LYS A 1 88 ? 10.776 5.796 1.129 1.00 69.69 88 LYS A N 1
ATOM 691 C CA . LYS A 1 88 ? 10.804 7.276 1.077 1.00 69.69 88 LYS A CA 1
ATOM 692 C C . LYS A 1 88 ? 11.917 7.853 1.974 1.00 69.69 88 LYS A C 1
ATOM 694 O O . LYS A 1 88 ? 12.901 7.164 2.236 1.00 69.69 88 LYS A O 1
ATOM 699 N N . ALA A 1 89 ? 11.799 9.110 2.409 1.00 68.12 89 ALA A N 1
ATOM 700 C CA . ALA A 1 89 ? 12.785 9.780 3.256 1.00 68.12 89 ALA A CA 1
ATOM 701 C C . ALA A 1 89 ? 12.971 9.109 4.631 1.00 68.12 89 ALA A C 1
ATOM 703 O O . ALA A 1 89 ? 12.013 8.861 5.356 1.00 68.12 89 ALA A O 1
ATOM 704 N N . TYR A 1 90 ? 14.227 8.870 5.014 1.00 68.12 90 TYR A N 1
ATOM 705 C CA . TYR A 1 90 ? 14.599 8.134 6.231 1.00 68.12 90 TYR A CA 1
ATOM 706 C C . TYR A 1 90 ? 14.501 8.940 7.536 1.00 68.12 90 TYR A C 1
ATOM 708 O O . TYR A 1 90 ? 14.774 8.396 8.602 1.00 68.12 90 TYR A O 1
ATOM 716 N N . LEU A 1 91 ? 14.168 10.232 7.471 1.00 67.75 91 LEU A N 1
ATOM 717 C CA . LEU A 1 91 ? 14.163 11.106 8.649 1.00 67.75 91 LEU A CA 1
ATOM 718 C C . LEU A 1 91 ? 12.863 11.050 9.467 1.00 67.75 91 LEU A C 1
ATOM 720 O O . LEU A 1 91 ? 12.893 11.376 10.651 1.00 67.75 91 LEU A O 1
ATOM 724 N N . GLY A 1 92 ? 11.736 10.654 8.870 1.00 74.75 92 GLY A N 1
ATOM 725 C CA . GLY A 1 92 ? 10.429 10.616 9.535 1.00 74.75 92 GLY A CA 1
ATOM 726 C C . GLY A 1 92 ? 9.931 9.207 9.861 1.00 74.75 92 GLY A C 1
ATOM 727 O O . GLY A 1 92 ? 10.462 8.211 9.377 1.00 74.75 92 GLY A O 1
ATOM 728 N N . ILE A 1 93 ? 8.858 9.127 10.658 1.00 81.00 93 ILE A N 1
ATOM 729 C CA . ILE A 1 93 ? 8.179 7.858 10.967 1.00 81.00 93 ILE A CA 1
ATOM 730 C C . ILE A 1 93 ? 7.647 7.180 9.693 1.00 81.00 93 ILE A C 1
ATOM 732 O O . ILE A 1 93 ? 7.276 7.854 8.725 1.00 81.00 93 ILE A O 1
ATOM 736 N N . ASP A 1 94 ? 7.577 5.849 9.702 1.00 85.56 94 ASP A N 1
ATOM 737 C CA . ASP A 1 94 ? 6.851 5.085 8.686 1.00 85.56 94 ASP A CA 1
ATOM 738 C C . ASP A 1 94 ? 5.358 5.103 8.999 1.00 85.56 94 ASP A C 1
ATOM 740 O O . ASP A 1 94 ? 4.930 4.514 9.987 1.00 85.56 94 ASP A O 1
ATOM 744 N N . TYR A 1 95 ? 4.567 5.790 8.168 1.00 86.38 95 TYR A N 1
ATOM 745 C CA . TYR A 1 95 ? 3.124 5.902 8.376 1.00 86.38 95 TYR A CA 1
ATOM 746 C C . TYR A 1 95 ? 2.432 4.542 8.352 1.00 86.38 95 TYR A C 1
ATOM 748 O O . TYR A 1 95 ? 1.484 4.337 9.103 1.00 86.38 95 TYR A O 1
ATOM 756 N N . SER A 1 96 ? 2.884 3.609 7.511 1.00 86.94 96 SER A N 1
ATOM 757 C CA . SER A 1 96 ? 2.283 2.278 7.431 1.00 86.94 96 SER A CA 1
ATOM 758 C C . SER A 1 96 ? 2.600 1.458 8.675 1.00 86.94 96 SER A C 1
ATOM 760 O O . SER A 1 96 ? 1.712 0.792 9.198 1.00 86.94 96 SER A O 1
ATOM 762 N N . ALA A 1 97 ? 3.838 1.537 9.169 1.00 88.44 97 ALA A N 1
ATOM 763 C CA . ALA A 1 97 ? 4.230 0.838 10.390 1.00 88.44 97 ALA A CA 1
ATOM 764 C C . ALA A 1 97 ? 3.556 1.435 11.636 1.00 88.44 97 ALA A C 1
ATOM 766 O O . ALA A 1 97 ? 3.015 0.687 12.440 1.00 88.44 97 ALA A O 1
ATOM 767 N N . ASP A 1 98 ? 3.535 2.766 11.769 1.00 90.25 98 ASP A N 1
ATOM 768 C CA . ASP A 1 98 ? 2.895 3.458 12.898 1.00 90.25 98 ASP A CA 1
ATOM 769 C C . ASP A 1 98 ? 1.378 3.224 12.911 1.00 90.25 98 ASP A C 1
ATOM 771 O O . ASP A 1 98 ? 0.812 2.915 13.955 1.00 90.25 98 ASP A O 1
ATOM 775 N N . SER A 1 99 ? 0.718 3.283 11.748 1.00 88.69 99 SER A N 1
ATOM 776 C CA . SER A 1 99 ? -0.721 2.995 11.660 1.00 88.69 99 SER A CA 1
ATOM 777 C C . SER A 1 99 ? -1.028 1.546 12.032 1.00 88.69 99 SER A C 1
ATOM 779 O O . SER A 1 99 ? -1.972 1.298 12.777 1.00 88.69 99 SER A O 1
ATOM 781 N N . LEU A 1 100 ? -0.228 0.586 11.548 1.00 89.44 100 LEU A N 1
ATOM 782 C CA . LEU A 1 100 ? -0.422 -0.826 11.878 1.00 89.44 100 LEU A CA 1
ATOM 783 C C . LEU A 1 100 ? -0.189 -1.093 13.369 1.00 89.44 100 LEU A C 1
ATOM 785 O O . LEU A 1 100 ? -0.944 -1.847 13.968 1.00 89.44 100 LEU A O 1
ATOM 789 N N . HIS A 1 101 ? 0.806 -0.438 13.968 1.00 89.75 101 HIS A N 1
ATOM 790 C CA . HIS A 1 101 ? 1.091 -0.557 15.393 1.00 89.75 101 HIS A CA 1
ATOM 791 C C . HIS A 1 101 ? -0.046 -0.009 16.265 1.00 89.75 101 HIS A C 1
ATOM 793 O O . HIS A 1 101 ? -0.453 -0.661 17.216 1.00 89.75 101 HIS A O 1
ATOM 799 N N . ARG A 1 102 ? -0.634 1.138 15.904 1.00 90.12 102 ARG A N 1
ATOM 800 C CA . ARG A 1 102 ? -1.801 1.683 16.623 1.00 90.12 102 ARG A CA 1
ATOM 801 C C . ARG A 1 102 ? -3.017 0.764 16.529 1.00 90.12 102 ARG A C 1
ATOM 803 O O . ARG A 1 102 ? -3.688 0.524 17.525 1.00 90.12 102 ARG A O 1
ATOM 810 N N . ILE A 1 103 ? -3.281 0.225 15.336 1.00 89.25 103 ILE A N 1
ATOM 811 C CA . ILE A 1 103 ? -4.375 -0.734 15.126 1.00 89.25 103 ILE A CA 1
ATOM 812 C C . ILE A 1 103 ? -4.150 -1.995 15.968 1.00 89.25 103 ILE A C 1
ATOM 814 O O . ILE A 1 103 ? -5.107 -2.536 16.520 1.00 89.25 103 ILE A O 1
ATOM 818 N N . ASP A 1 104 ? -2.907 -2.460 16.071 1.00 87.94 104 ASP A N 1
ATOM 819 C CA . ASP A 1 104 ? -2.519 -3.605 16.892 1.00 87.94 104 ASP A CA 1
ATOM 820 C C . ASP A 1 104 ? -2.787 -3.366 18.390 1.00 87.94 104 ASP A C 1
ATOM 822 O O . ASP A 1 104 ? -3.461 -4.175 19.036 1.00 87.94 104 ASP A O 1
ATOM 826 N N . GLU A 1 105 ? -2.371 -2.212 18.919 1.00 87.25 105 GLU A N 1
ATOM 827 C CA . GLU A 1 105 ? -2.624 -1.808 20.310 1.00 87.25 105 GLU A CA 1
ATOM 828 C C . GLU A 1 105 ? -4.131 -1.705 20.623 1.00 87.25 105 GLU A C 1
ATOM 830 O O . GLU A 1 105 ? -4.615 -2.253 21.626 1.00 87.25 105 GLU A O 1
ATOM 835 N N . ASP A 1 106 ? -4.896 -1.057 19.740 1.00 88.88 106 ASP A N 1
ATOM 836 C CA . ASP A 1 106 ? -6.345 -0.888 19.887 1.00 88.88 106 ASP A CA 1
ATOM 837 C C . ASP A 1 106 ? -7.080 -2.236 19.811 1.00 88.88 106 ASP A C 1
ATOM 839 O O . ASP A 1 106 ? -7.975 -2.527 20.615 1.00 88.88 106 ASP A O 1
ATOM 843 N N . THR A 1 107 ? -6.678 -3.101 18.875 1.00 86.25 107 THR A N 1
ATOM 844 C CA . THR A 1 107 ? -7.275 -4.432 18.691 1.00 86.25 107 THR A CA 1
ATOM 845 C C . THR A 1 107 ? -6.980 -5.331 19.884 1.00 86.25 107 THR A C 1
ATOM 847 O O . THR A 1 107 ? -7.881 -6.011 20.381 1.00 86.25 107 THR A O 1
ATOM 850 N N . THR A 1 108 ? -5.749 -5.308 20.391 1.00 84.75 108 THR A N 1
ATOM 851 C CA . THR A 1 108 ? -5.354 -6.057 21.588 1.00 84.75 108 THR A CA 1
ATOM 852 C C . THR A 1 108 ? -6.187 -5.629 22.791 1.00 84.75 108 THR A C 1
ATOM 854 O O . THR A 1 108 ? -6.772 -6.472 23.477 1.00 84.75 108 THR A O 1
ATOM 857 N N . THR A 1 109 ? -6.342 -4.319 22.994 1.00 84.69 109 THR A N 1
ATOM 858 C CA . THR A 1 109 ? -7.193 -3.767 24.056 1.00 84.69 109 THR A CA 1
ATOM 859 C C . THR A 1 109 ? -8.644 -4.240 23.912 1.00 84.69 109 THR A C 1
ATOM 861 O O . THR A 1 109 ? -9.256 -4.687 24.887 1.00 84.69 109 THR A O 1
ATOM 864 N N . ALA A 1 110 ? -9.192 -4.227 22.694 1.00 84.75 110 ALA A N 1
ATOM 865 C CA . ALA A 1 110 ? -10.546 -4.705 22.422 1.00 84.75 110 ALA A CA 1
ATOM 866 C C . ALA A 1 110 ? -10.718 -6.217 22.682 1.00 84.75 110 ALA A C 1
ATOM 868 O O . ALA A 1 110 ? -11.731 -6.633 23.254 1.00 84.75 110 ALA A O 1
ATOM 869 N N . ILE A 1 111 ? -9.738 -7.048 22.304 1.00 82.69 111 ILE A N 1
ATOM 870 C CA . ILE A 1 111 ? -9.746 -8.501 22.552 1.00 82.69 111 ILE A CA 1
ATOM 871 C C . ILE A 1 111 ? -9.728 -8.782 24.054 1.00 82.69 111 ILE A C 1
ATOM 873 O O . ILE A 1 111 ? -10.541 -9.572 24.543 1.00 82.69 111 ILE A O 1
ATOM 877 N N . VAL A 1 112 ? -8.851 -8.102 24.793 1.00 82.50 112 VAL A N 1
ATOM 878 C CA . VAL A 1 112 ? -8.714 -8.268 26.242 1.00 82.50 112 VAL A CA 1
ATOM 879 C C . VAL A 1 112 ? -10.005 -7.877 26.962 1.00 82.50 112 VAL A C 1
ATOM 881 O O . VAL A 1 112 ? -10.519 -8.653 27.771 1.00 82.50 112 VAL A O 1
ATOM 884 N N . LEU A 1 113 ? -10.594 -6.729 26.612 1.00 84.12 113 LEU A N 1
ATOM 885 C CA . LEU A 1 113 ? -11.877 -6.291 27.168 1.00 84.12 113 LEU A CA 1
ATOM 886 C C . LEU A 1 113 ? -13.000 -7.295 26.882 1.00 84.12 113 LEU A C 1
ATOM 888 O O . LEU A 1 113 ? -13.827 -7.570 27.753 1.00 84.12 113 LEU A O 1
ATOM 892 N N . ARG A 1 114 ? -13.023 -7.878 25.680 1.00 82.69 114 ARG A N 1
ATOM 893 C CA . ARG A 1 114 ? -14.044 -8.852 25.278 1.00 82.69 114 ARG A CA 1
ATOM 894 C C . ARG A 1 114 ? -13.898 -10.196 25.992 1.00 82.69 114 ARG A C 1
ATOM 896 O O . ARG A 1 114 ? -14.910 -10.772 26.388 1.00 82.69 114 ARG A O 1
ATOM 903 N N . GLN A 1 115 ? -12.677 -10.713 26.118 1.00 81.25 115 GLN A N 1
ATOM 904 C CA . GLN A 1 115 ? -12.418 -12.045 26.677 1.00 81.25 115 GLN A CA 1
ATOM 905 C C . GLN A 1 115 ? -12.330 -12.039 28.204 1.00 81.25 115 GLN A C 1
ATOM 907 O O . GLN A 1 115 ? -12.931 -12.891 28.855 1.00 81.25 115 GLN A O 1
ATOM 912 N N . PHE A 1 116 ? -11.612 -11.073 28.774 1.00 77.75 116 PHE A N 1
ATOM 913 C CA . PHE A 1 116 ? -11.260 -11.053 30.194 1.00 77.75 116 PHE A CA 1
ATOM 914 C C . PHE A 1 116 ? -12.032 -9.999 30.997 1.00 77.75 116 PHE A C 1
ATOM 916 O O . PHE A 1 116 ? -11.970 -10.011 32.225 1.00 77.75 116 PHE A O 1
ATOM 923 N N . ARG A 1 117 ? -12.795 -9.114 30.330 1.00 79.75 117 ARG A N 1
ATOM 924 C CA . ARG A 1 117 ? -13.558 -8.011 30.955 1.00 79.75 117 ARG A CA 1
ATOM 925 C C . ARG A 1 117 ? -12.715 -7.139 31.894 1.00 79.75 117 ARG A C 1
ATOM 927 O O . ARG A 1 117 ? -13.230 -6.602 32.873 1.00 79.75 117 ARG A O 1
ATOM 934 N N . CYS A 1 118 ? -11.427 -6.992 31.605 1.00 71.12 118 CYS A N 1
ATOM 935 C CA . CYS A 1 118 ? -10.501 -6.178 32.381 1.00 71.12 118 CYS A CA 1
ATOM 936 C C . CYS A 1 118 ? -9.701 -5.247 31.466 1.00 71.12 118 CYS A C 1
ATOM 938 O O . CYS A 1 118 ? -9.578 -5.488 30.268 1.00 71.12 118 CYS A O 1
ATOM 940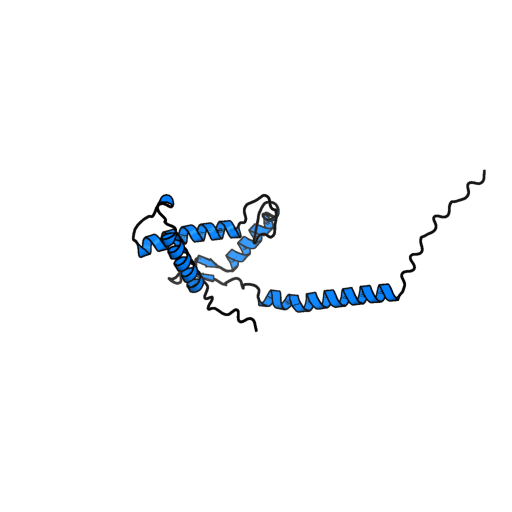 N N . VAL A 1 119 ? -9.164 -4.174 32.045 1.00 70.88 119 VAL A N 1
ATOM 941 C CA . VAL A 1 119 ? -8.158 -3.328 31.398 1.00 70.88 119 VAL A CA 1
ATOM 942 C C . VAL A 1 119 ? -6.811 -3.799 31.926 1.00 70.88 119 VAL A C 1
ATOM 944 O O . VAL A 1 119 ? -6.546 -3.657 33.120 1.00 70.88 119 VAL A O 1
ATOM 947 N N . ILE A 1 120 ? -5.983 -4.402 31.074 1.00 63.09 120 ILE A N 1
ATOM 948 C CA . ILE A 1 120 ? -4.643 -4.835 31.478 1.00 63.09 120 ILE A CA 1
ATOM 949 C C . ILE A 1 120 ? -3.675 -3.672 31.224 1.00 63.09 120 ILE A C 1
ATOM 951 O O . ILE A 1 120 ? -3.550 -3.236 30.081 1.00 63.09 120 ILE A O 1
ATOM 955 N N . PRO A 1 121 ? -2.985 -3.141 32.249 1.00 62.62 121 PRO A N 1
ATOM 956 C CA . PRO A 1 121 ? -1.878 -2.223 32.018 1.00 62.62 121 PRO A CA 1
ATOM 957 C C . PRO A 1 121 ? -0.709 -2.990 31.381 1.00 62.62 121 PRO A C 1
ATOM 959 O O . PRO A 1 121 ? -0.380 -4.084 31.836 1.00 62.62 121 PRO A O 1
ATOM 962 N N . ALA A 1 122 ? -0.039 -2.399 30.385 1.00 61.00 122 ALA A N 1
ATOM 963 C CA . ALA A 1 122 ? 1.054 -3.024 29.618 1.00 61.00 122 ALA A CA 1
ATOM 964 C C . ALA A 1 122 ? 2.186 -3.641 30.477 1.00 61.00 122 ALA A C 1
ATOM 966 O O . ALA A 1 122 ? 2.893 -4.535 30.032 1.00 61.00 122 ALA A O 1
ATOM 967 N N . ILE A 1 123 ? 2.330 -3.205 31.733 1.00 57.97 123 ILE A N 1
ATOM 968 C CA . ILE A 1 123 ? 3.302 -3.714 32.715 1.00 57.97 123 ILE A CA 1
ATOM 969 C C . ILE A 1 123 ? 2.989 -5.128 33.244 1.00 57.97 123 ILE A C 1
ATOM 971 O O . ILE A 1 123 ? 3.878 -5.767 33.800 1.00 57.97 123 ILE A O 1
ATOM 975 N N . PHE A 1 124 ? 1.754 -5.622 33.101 1.00 63.56 124 PHE A N 1
ATOM 976 C CA . PHE A 1 124 ? 1.327 -6.914 33.660 1.00 63.56 124 PHE A CA 1
ATOM 977 C C . PHE A 1 124 ? 1.260 -8.048 32.620 1.00 63.56 124 PHE A C 1
ATOM 979 O O . PHE A 1 124 ? 0.865 -9.159 32.959 1.00 63.56 124 PHE A O 1
ATOM 986 N N . ILE A 1 125 ? 1.629 -7.790 31.361 1.00 67.62 125 ILE A N 1
ATOM 987 C CA . ILE A 1 125 ? 1.565 -8.805 30.304 1.00 67.62 125 ILE A CA 1
ATOM 988 C C . ILE A 1 125 ? 2.834 -9.667 30.357 1.00 67.62 125 ILE A C 1
ATOM 990 O O . ILE A 1 125 ? 3.933 -9.197 30.067 1.00 67.62 125 ILE A O 1
ATOM 994 N N . ASP A 1 126 ? 2.683 -10.924 30.774 1.00 78.56 126 ASP A N 1
ATOM 995 C CA . ASP A 1 126 ? 3.743 -11.930 30.734 1.00 78.56 126 ASP A CA 1
ATOM 996 C C . ASP A 1 126 ? 3.973 -12.463 29.304 1.00 78.56 126 ASP A C 1
ATOM 998 O O . ASP A 1 126 ? 3.133 -12.311 28.413 1.00 78.56 126 ASP A O 1
ATOM 1002 N N . ASP A 1 127 ? 5.114 -13.116 29.076 1.00 79.31 127 ASP A N 1
ATOM 1003 C CA . ASP A 1 127 ? 5.523 -13.613 27.753 1.00 79.31 127 ASP A CA 1
ATOM 1004 C C . ASP A 1 127 ? 4.523 -14.622 27.145 1.00 79.31 127 ASP A C 1
ATOM 1006 O O . ASP A 1 127 ? 4.271 -14.623 25.940 1.00 79.31 127 ASP A O 1
ATOM 1010 N N . GLN A 1 128 ? 3.862 -15.430 27.981 1.00 78.31 128 GLN A N 1
ATOM 1011 C CA . GLN A 1 128 ? 2.837 -16.378 27.541 1.00 78.31 128 GLN A CA 1
ATOM 1012 C C . GLN A 1 128 ? 1.526 -15.669 27.170 1.00 78.31 128 GLN A C 1
ATOM 1014 O O . GLN A 1 128 ? 0.849 -16.058 26.208 1.00 78.31 128 GLN A O 1
ATOM 1019 N N . THR A 1 129 ? 1.154 -14.619 27.906 1.00 77.69 129 THR A N 1
ATOM 1020 C CA . THR A 1 129 ? 0.004 -13.780 27.548 1.00 77.69 129 THR A CA 1
ATOM 1021 C C . THR A 1 129 ? 0.240 -13.006 26.253 1.00 77.69 129 THR A C 1
ATOM 1023 O O . THR A 1 129 ? -0.657 -13.014 25.411 1.00 77.69 129 THR A O 1
ATOM 1026 N N . ASN A 1 130 ? 1.442 -12.459 26.021 1.00 80.75 130 ASN A N 1
ATOM 1027 C CA . ASN A 1 130 ? 1.814 -11.835 24.741 1.00 80.75 130 ASN A CA 1
ATOM 1028 C C . ASN A 1 130 ? 1.683 -12.826 23.581 1.00 80.75 130 ASN A C 1
ATOM 1030 O O . ASN A 1 130 ? 0.964 -12.568 22.621 1.00 80.75 130 ASN A O 1
ATOM 1034 N N . PHE A 1 131 ? 2.264 -14.021 23.718 1.00 85.62 131 PHE A N 1
ATOM 1035 C CA . PHE A 1 131 ? 2.181 -15.048 22.678 1.00 85.62 131 PHE A CA 1
ATOM 1036 C C . PHE A 1 131 ? 0.736 -15.459 22.343 1.00 85.62 131 PHE A C 1
ATOM 1038 O O . PHE A 1 131 ? 0.396 -15.758 21.193 1.00 85.62 131 PHE A O 1
ATOM 1045 N N . THR A 1 132 ? -0.137 -15.489 23.353 1.00 83.94 132 THR A N 1
ATOM 1046 C CA . THR A 1 132 ? -1.557 -15.803 23.160 1.00 83.94 132 THR A CA 1
ATOM 1047 C C . THR A 1 132 ? -2.290 -14.664 22.450 1.00 83.94 132 THR A C 1
ATOM 1049 O O . THR A 1 132 ? -3.082 -14.932 21.544 1.00 83.94 132 THR A O 1
ATOM 1052 N N . LEU A 1 133 ? -2.018 -13.411 22.826 1.00 83.00 133 LEU A N 1
ATOM 1053 C CA . LEU A 1 133 ? -2.603 -12.225 22.198 1.00 83.00 133 LEU A CA 1
ATOM 1054 C C . LEU A 1 133 ? -2.179 -12.101 20.734 1.00 83.00 133 LEU A C 1
ATOM 1056 O O . LEU A 1 133 ? -3.053 -11.964 19.881 1.00 83.00 133 LEU A O 1
ATOM 1060 N N . ASP A 1 134 ? -0.897 -12.300 20.426 1.00 86.62 134 ASP A N 1
ATOM 1061 C CA . ASP A 1 134 ? -0.375 -12.279 19.055 1.00 86.62 134 ASP A CA 1
ATOM 1062 C C . ASP A 1 134 ? -1.099 -13.290 18.158 1.00 86.62 134 ASP A C 1
ATOM 1064 O O . ASP A 1 134 ? -1.488 -12.992 17.026 1.00 86.62 134 ASP A O 1
ATOM 1068 N N . ARG A 1 135 ? -1.350 -14.502 18.671 1.00 86.81 135 ARG A N 1
ATOM 1069 C CA . ARG A 1 135 ? -2.103 -15.527 17.934 1.00 86.81 135 ARG A CA 1
ATOM 1070 C C . ARG A 1 135 ? -3.559 -15.146 17.703 1.00 86.81 135 ARG A C 1
ATOM 1072 O O . ARG A 1 135 ? -4.103 -15.446 16.640 1.00 86.81 135 ARG A O 1
ATOM 1079 N N . LEU A 1 136 ? -4.209 -14.538 18.692 1.00 85.12 136 LEU A N 1
ATOM 1080 C CA . LEU A 1 136 ? -5.596 -14.091 18.565 1.00 85.12 136 LEU A CA 1
ATOM 1081 C C . LEU A 1 136 ? -5.715 -12.923 17.589 1.00 85.12 136 LEU A C 1
ATOM 1083 O O . LEU A 1 136 ? -6.661 -12.878 16.797 1.00 85.12 136 LEU A O 1
ATOM 1087 N N . LEU A 1 137 ? -4.747 -12.015 17.615 1.00 85.62 137 LEU A N 1
ATOM 1088 C CA . LEU A 1 137 ? -4.661 -10.891 16.704 1.00 85.62 137 LEU A CA 1
ATOM 1089 C C . LEU A 1 137 ? -4.433 -11.364 15.262 1.00 85.62 137 LEU A C 1
ATOM 1091 O O . LEU A 1 137 ? -5.197 -10.990 14.373 1.00 85.62 137 LEU A O 1
ATOM 1095 N N . ASP A 1 138 ? -3.479 -12.270 15.036 1.00 87.31 138 ASP A N 1
ATOM 1096 C CA . ASP A 1 138 ? -3.229 -12.880 13.723 1.00 87.31 138 ASP A CA 1
ATOM 1097 C C . ASP A 1 138 ? -4.467 -13.625 13.193 1.00 87.31 138 ASP A C 1
ATOM 1099 O O . ASP A 1 138 ? -4.873 -13.446 12.040 1.00 87.31 138 ASP A O 1
ATOM 1103 N N . ALA A 1 139 ? -5.135 -14.411 14.044 1.00 86.19 139 ALA A N 1
ATOM 1104 C CA . ALA A 1 139 ? -6.371 -15.100 13.676 1.00 86.19 139 ALA A CA 1
ATOM 1105 C C . ALA A 1 139 ? -7.499 -14.118 13.310 1.00 86.19 139 ALA A C 1
ATOM 1107 O O . ALA A 1 139 ? -8.217 -14.335 12.330 1.00 86.19 139 ALA A O 1
ATOM 1108 N N . THR A 1 140 ? -7.635 -13.023 14.061 1.00 84.25 140 THR A N 1
ATOM 1109 C CA . THR A 1 140 ? -8.635 -11.977 13.804 1.00 84.25 140 THR A CA 1
ATOM 1110 C C . THR A 1 140 ? -8.340 -11.256 12.490 1.00 84.25 140 THR A C 1
ATOM 1112 O O . THR A 1 140 ? -9.230 -11.123 11.649 1.00 84.25 140 THR A O 1
ATOM 1115 N N . CYS A 1 141 ? -7.084 -10.876 12.253 1.00 82.88 141 CYS A N 1
ATOM 1116 C CA . CYS A 1 141 ? -6.643 -10.219 11.024 1.00 82.88 141 CYS A CA 1
ATOM 1117 C C . CYS A 1 141 ? -6.896 -11.094 9.781 1.00 82.88 141 CYS A C 1
ATOM 1119 O O . CYS A 1 141 ? -7.449 -10.635 8.775 1.00 82.88 141 CYS A O 1
ATOM 1121 N N . LYS A 1 142 ? -6.585 -12.393 9.864 1.00 84.56 142 LYS A N 1
ATOM 1122 C CA . LYS A 1 142 ? -6.887 -13.370 8.801 1.00 84.56 142 LYS A CA 1
ATOM 1123 C C . LYS A 1 142 ? -8.387 -13.546 8.573 1.00 84.56 142 LYS A C 1
ATOM 1125 O O . LYS A 1 142 ? -8.819 -13.656 7.428 1.00 84.56 142 LYS A O 1
ATOM 1130 N N . SER A 1 143 ? -9.182 -13.551 9.643 1.00 82.94 143 SER A N 1
ATOM 1131 C CA . SER A 1 143 ? -10.640 -13.661 9.550 1.00 82.94 143 SER A CA 1
ATOM 1132 C C . SER A 1 143 ? -11.274 -12.444 8.874 1.00 82.94 143 SER A C 1
ATOM 1134 O O . SER A 1 143 ? -12.197 -12.617 8.083 1.00 82.94 143 SER A O 1
ATOM 1136 N N . VAL A 1 144 ? -10.806 -11.229 9.182 1.00 77.25 144 VAL A N 1
ATOM 1137 C CA . VAL A 1 144 ? -11.363 -9.973 8.644 1.00 77.25 144 VAL A CA 1
ATOM 1138 C C . VAL A 1 144 ? -10.918 -9.731 7.204 1.00 77.25 144 VAL A C 1
ATOM 1140 O O . VAL A 1 144 ? -11.728 -9.350 6.367 1.00 77.25 144 VAL A O 1
ATOM 1143 N N . SER A 1 145 ? -9.650 -9.990 6.884 1.00 71.44 145 SER A N 1
ATOM 1144 C CA . SER A 1 145 ? -9.121 -9.753 5.533 1.00 71.44 145 SER A CA 1
ATOM 1145 C C . SER A 1 145 ? -9.618 -10.756 4.484 1.00 71.44 145 SER A C 1
ATOM 1147 O O . SER A 1 145 ? -9.326 -10.596 3.301 1.00 71.44 145 SER A O 1
ATOM 1149 N N . GLY A 1 146 ? -10.327 -11.817 4.890 1.00 62.97 146 GLY A N 1
ATOM 1150 C CA . GLY A 1 146 ? -10.730 -12.896 3.988 1.00 62.97 146 GLY A CA 1
ATOM 1151 C C . GLY A 1 146 ? -9.550 -13.685 3.402 1.00 62.97 146 GLY A C 1
ATOM 1152 O O . GLY A 1 146 ? -9.766 -14.528 2.528 1.00 62.97 146 GLY A O 1
ATOM 1153 N N . TYR A 1 147 ? -8.314 -13.460 3.878 1.00 48.75 147 TYR A N 1
ATOM 1154 C CA . TYR A 1 147 ? -7.116 -14.193 3.466 1.00 48.75 147 TYR A CA 1
ATOM 1155 C C . TYR A 1 147 ? -7.164 -15.635 3.989 1.00 48.75 147 TYR A C 1
ATOM 1157 O O . TYR A 1 147 ? -6.572 -16.007 5.005 1.00 48.75 147 TYR A O 1
ATOM 1165 N N . ARG A 1 148 ? -7.869 -16.493 3.251 1.00 44.81 148 ARG A N 1
ATOM 1166 C CA . ARG A 1 148 ? -7.735 -17.945 3.351 1.00 44.81 148 ARG A CA 1
ATOM 1167 C C . ARG A 1 148 ? -6.399 -18.317 2.693 1.00 44.81 148 ARG A C 1
ATOM 1169 O O . ARG A 1 148 ? -6.147 -17.931 1.558 1.00 44.81 148 ARG A O 1
ATOM 1176 N N . HIS A 1 149 ? -5.529 -19.004 3.434 1.00 40.78 149 HIS A N 1
ATOM 1177 C CA . HIS A 1 149 ? -4.222 -19.507 2.984 1.00 40.78 149 HIS A CA 1
ATOM 1178 C C . HIS A 1 149 ? -4.206 -19.930 1.504 1.00 40.78 149 HIS A C 1
ATOM 1180 O O . HIS A 1 149 ? -5.018 -20.758 1.096 1.00 40.78 149 HIS A O 1
ATOM 1186 N N . GLY A 1 150 ? -3.260 -19.398 0.724 1.00 36.94 150 GLY A N 1
ATOM 1187 C CA . GLY A 1 150 ? -3.161 -19.714 -0.699 1.00 36.94 150 GLY A CA 1
ATOM 1188 C C . GLY A 1 150 ? -1.893 -19.236 -1.404 1.00 36.94 150 GLY A C 1
ATOM 1189 O O . GLY A 1 150 ? -1.950 -18.976 -2.597 1.00 36.94 150 GLY A O 1
ATOM 1190 N N . TYR A 1 151 ? -0.748 -19.137 -0.720 1.00 33.28 151 TYR A N 1
ATOM 1191 C CA . TYR A 1 151 ? 0.546 -19.153 -1.415 1.00 33.28 151 TYR A CA 1
ATOM 1192 C C . TYR A 1 151 ? 0.964 -20.615 -1.590 1.00 33.28 151 TYR A C 1
ATOM 1194 O O . TYR A 1 151 ? 1.824 -21.124 -0.876 1.00 33.28 151 TYR A O 1
ATOM 1202 N N . HIS A 1 152 ? 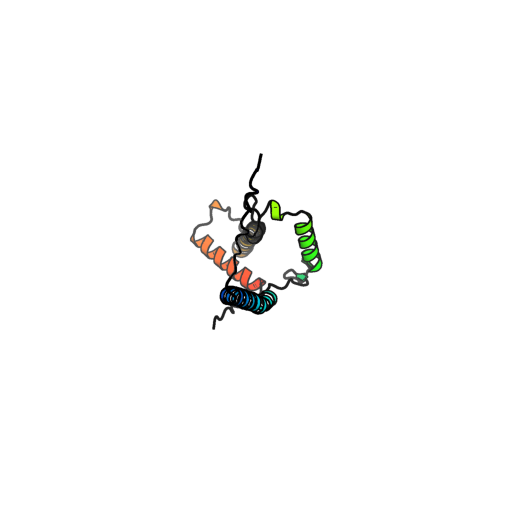0.315 -21.316 -2.520 1.00 27.11 152 HIS A N 1
ATOM 1203 C CA . HIS A 1 152 ? 0.935 -22.491 -3.116 1.00 27.11 152 HIS A CA 1
ATOM 1204 C C . HIS A 1 152 ? 1.954 -21.978 -4.129 1.00 27.11 152 HIS A C 1
ATOM 1206 O O . HIS A 1 152 ? 1.608 -21.581 -5.237 1.00 27.11 152 HIS A O 1
ATOM 1212 N N . VAL A 1 153 ? 3.214 -21.940 -3.704 1.00 31.95 153 VAL A N 1
ATOM 1213 C CA . VAL A 1 153 ? 4.339 -21.958 -4.634 1.00 31.95 153 VAL A CA 1
ATOM 1214 C C . VAL A 1 153 ? 4.347 -23.360 -5.242 1.00 31.95 153 VAL A C 1
ATOM 1216 O O . VAL A 1 153 ? 4.660 -24.331 -4.555 1.00 31.95 153 VAL A O 1
ATOM 1219 N N . THR A 1 154 ? 3.931 -23.461 -6.498 1.00 34.22 154 THR A N 1
ATOM 1220 C CA . THR A 1 154 ? 4.340 -24.539 -7.409 1.00 34.22 154 THR A CA 1
ATOM 1221 C C . THR A 1 154 ? 5.294 -23.959 -8.425 1.00 34.22 154 THR A C 1
ATOM 1223 O O . THR A 1 154 ? 4.955 -22.871 -8.946 1.00 34.22 154 THR A O 1
#

Secondary structure (DSSP, 8-state):
----------------HHHHHHHHHHHHHHHHHHHHHHHHHHHTSPPPPSEEE-TTS-EEEEHHHHHHHHHHHHHTTTTTT-BSTT-S-TTS-BHHHHHHHHHHHHHHHHHHHHHHSS---GGG--HHHHHHHHHHHHHHHHHHS---------

Foldseek 3Di:
DDDPDPPPPPPPPPPPPVVVVVVVVVVVVVVVVCVVCVVVCVVPPDDQDQFDADPVRHTPDGSVVVVVVVVVCVVVCVQAQDAEPNPGDPNYYHPPVVVVVVVLVVVLQVVCCVPVVDRDDPVPQDPVNVVVSVVVSVVVVCVVVVPDDDPPDD

pLDDT: mean 78.39, std 14.87, range [27.11, 97.62]

Radius of gyration: 28.3 Å; chains: 1; bounding box: 79×58×70 Å